Protein AF-T0ZG09-F1 (afdb_monomer_lite)

Structure (mmCI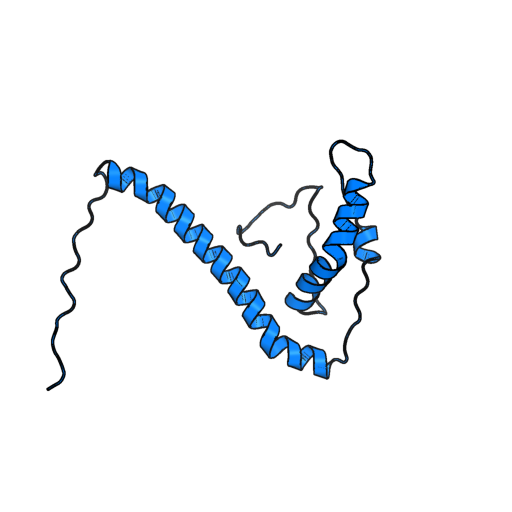F, N/CA/C/O backbone):
data_AF-T0ZG09-F1
#
_entry.id   AF-T0ZG09-F1
#
loop_
_atom_site.group_PDB
_atom_site.id
_atom_site.type_symbol
_atom_site.label_atom_id
_atom_site.label_alt_id
_atom_site.label_comp_id
_atom_site.label_asym_id
_atom_site.label_entity_id
_atom_site.label_seq_id
_atom_site.pdbx_PDB_ins_code
_atom_site.Cartn_x
_atom_site.Cartn_y
_atom_site.Cartn_z
_atom_site.occupancy
_atom_site.B_iso_or_equiv
_atom_site.auth_seq_id
_atom_site.auth_comp_id
_atom_site.auth_asym_id
_atom_site.auth_atom_id
_atom_site.pdbx_PDB_model_num
ATOM 1 N N . MET A 1 1 ? 2.123 -1.097 3.923 1.00 80.88 1 MET A N 1
ATOM 2 C CA . MET A 1 1 ? 0.689 -1.048 4.295 1.00 80.88 1 MET A CA 1
ATOM 3 C C . MET A 1 1 ? -0.042 -0.064 3.389 1.00 80.88 1 MET A C 1
ATOM 5 O O . MET A 1 1 ? 0.516 0.990 3.108 1.00 80.88 1 MET A O 1
ATOM 9 N N . LEU A 1 2 ? -1.264 -0.382 2.950 1.00 91.69 2 LEU A N 1
ATOM 10 C CA . LEU A 1 2 ? -2.169 0.599 2.340 1.00 91.69 2 LEU A CA 1
ATOM 11 C C . LEU A 1 2 ? -2.951 1.298 3.454 1.00 91.69 2 LEU A C 1
ATOM 13 O O . LEU A 1 2 ? -3.653 0.646 4.224 1.00 91.69 2 LEU A O 1
ATOM 17 N N . TRP A 1 3 ? -2.807 2.615 3.569 1.00 92.50 3 TRP A N 1
ATOM 18 C CA . TRP A 1 3 ? -3.477 3.371 4.622 1.00 92.50 3 TRP A CA 1
ATOM 19 C C . TRP A 1 3 ? -4.973 3.497 4.334 1.00 92.50 3 TRP A C 1
ATOM 21 O O . TRP A 1 3 ? -5.371 4.143 3.366 1.00 92.50 3 TRP A O 1
ATOM 31 N N . ALA A 1 4 ? -5.799 2.901 5.191 1.00 93.00 4 ALA A N 1
ATOM 32 C CA . ALA A 1 4 ? -7.252 2.956 5.072 1.00 93.00 4 ALA A CA 1
ATOM 33 C C . ALA A 1 4 ? -7.901 3.937 6.061 1.00 93.00 4 ALA A C 1
ATOM 35 O O . ALA A 1 4 ? -9.092 4.180 5.933 1.00 93.00 4 ALA A O 1
ATOM 36 N N . GLY A 1 5 ? -7.164 4.508 7.021 1.00 90.75 5 GLY A N 1
ATOM 37 C CA . GLY A 1 5 ? -7.696 5.224 8.192 1.00 90.75 5 GLY A CA 1
ATOM 38 C C . GLY A 1 5 ? -8.287 6.623 7.967 1.00 90.75 5 GLY A C 1
ATOM 39 O O . GLY A 1 5 ? -8.572 7.301 8.945 1.00 90.75 5 GLY A O 1
ATOM 40 N N . GLY A 1 6 ? -8.487 7.065 6.721 1.00 91.00 6 GLY A N 1
ATOM 41 C CA . GLY A 1 6 ? -8.992 8.412 6.414 1.00 91.00 6 GLY A CA 1
ATOM 42 C C . GLY A 1 6 ? -7.920 9.507 6.534 1.00 91.00 6 GLY A C 1
ATOM 43 O O . GLY A 1 6 ? -6.731 9.202 6.429 1.00 91.00 6 GLY A O 1
ATOM 44 N N . PRO A 1 7 ? -8.299 10.786 6.702 1.00 91.62 7 PRO A N 1
ATOM 45 C CA . PRO A 1 7 ? -7.342 11.865 6.936 1.00 91.62 7 PRO A CA 1
ATOM 46 C C . PRO A 1 7 ? -6.481 11.580 8.172 1.00 91.62 7 PRO A C 1
ATOM 48 O O . PRO A 1 7 ? -6.997 11.216 9.225 1.00 91.62 7 PRO A O 1
ATOM 51 N N . GLY A 1 8 ? -5.165 11.742 8.048 1.00 89.69 8 GLY A N 1
ATOM 52 C CA . GLY A 1 8 ? -4.225 11.474 9.132 1.00 89.69 8 GLY A CA 1
ATOM 53 C C . GLY A 1 8 ? -2.957 12.306 9.002 1.00 89.69 8 GLY A C 1
ATOM 54 O O . GLY A 1 8 ? -2.576 12.707 7.901 1.00 89.69 8 GLY A O 1
ATOM 55 N N . ALA A 1 9 ? -2.305 12.561 10.134 1.00 90.69 9 ALA A N 1
ATOM 56 C CA . ALA A 1 9 ? -0.990 13.185 10.177 1.00 90.69 9 ALA A CA 1
ATOM 57 C C . ALA A 1 9 ? 0.104 12.113 10.070 1.00 90.69 9 ALA A C 1
ATOM 59 O O . ALA A 1 9 ? -0.008 11.033 10.653 1.00 90.69 9 ALA A O 1
ATOM 60 N N . LEU A 1 10 ? 1.171 12.410 9.330 1.00 91.31 10 LEU A N 1
ATOM 61 C CA . LEU A 1 10 ? 2.337 11.535 9.226 1.00 91.31 10 LEU A CA 1
ATOM 62 C C . LEU A 1 10 ? 3.314 11.870 10.359 1.00 91.31 10 LEU A C 1
ATOM 64 O O . LEU A 1 10 ? 3.728 13.020 10.484 1.00 91.31 10 LEU A O 1
ATOM 68 N N . ASN A 1 11 ? 3.686 10.883 11.174 1.00 88.81 11 ASN A N 1
ATOM 69 C CA . ASN A 1 11 ? 4.721 11.064 12.196 1.00 88.81 11 ASN A CA 1
ATOM 70 C C . ASN A 1 11 ? 6.136 10.912 11.596 1.00 88.81 11 ASN A C 1
ATOM 72 O O . ASN A 1 11 ? 6.303 10.438 10.471 1.00 88.81 11 ASN A O 1
ATOM 76 N N . GLN A 1 12 ? 7.172 11.266 12.362 1.00 85.38 12 GLN A N 1
ATOM 77 C CA . GLN A 1 12 ? 8.573 11.223 11.917 1.00 85.38 12 GLN A CA 1
ATOM 78 C C . GLN A 1 12 ? 9.131 9.808 11.672 1.00 85.38 12 GLN A C 1
ATOM 80 O O . GLN A 1 12 ? 10.246 9.661 11.178 1.00 85.38 12 GLN A O 1
ATOM 85 N N . HIS A 1 13 ? 8.377 8.769 12.031 1.00 84.81 13 HIS A N 1
ATOM 86 C CA . HIS A 1 13 ? 8.776 7.367 11.896 1.00 84.81 13 HIS A CA 1
ATOM 87 C C . HIS A 1 13 ? 8.075 6.661 10.733 1.00 84.81 13 HIS A C 1
ATOM 89 O O . HIS A 1 13 ? 8.298 5.473 10.505 1.00 84.81 13 HIS A O 1
ATOM 95 N N . LEU A 1 14 ? 7.243 7.385 9.985 1.00 90.06 14 LEU A N 1
ATOM 96 C CA . LEU A 1 14 ? 6.531 6.873 8.830 1.00 90.06 14 LEU A CA 1
ATOM 97 C C . LEU A 1 14 ? 7.030 7.542 7.554 1.00 90.06 14 LEU A C 1
ATOM 99 O O . LEU A 1 14 ? 7.266 8.748 7.491 1.00 90.06 14 LEU A O 1
ATOM 103 N N . PHE A 1 15 ? 7.114 6.743 6.496 1.00 92.06 15 PHE A N 1
ATOM 104 C CA . PHE A 1 15 ? 7.359 7.228 5.148 1.00 92.06 15 PHE A CA 1
ATOM 105 C C . PHE A 1 15 ? 6.108 7.030 4.300 1.00 92.06 15 PHE A C 1
ATOM 107 O O . PHE A 1 15 ? 5.554 5.933 4.228 1.00 92.06 15 PHE A O 1
ATOM 114 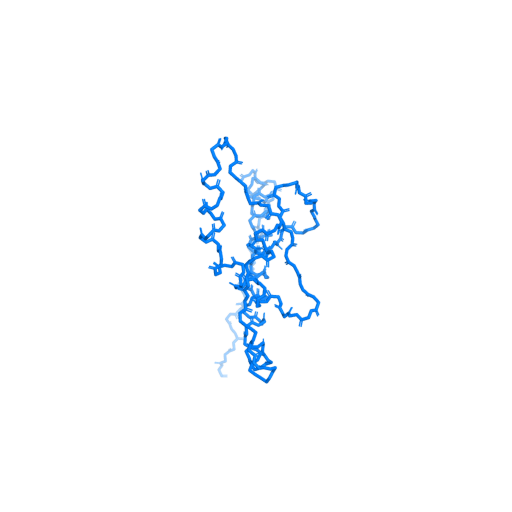N N . LYS A 1 16 ? 5.680 8.098 3.623 1.00 93.12 16 LYS A N 1
ATOM 115 C CA . LYS A 1 16 ? 4.672 8.019 2.567 1.00 93.12 16 LYS A CA 1
ATOM 116 C C . LYS A 1 16 ? 5.384 7.757 1.243 1.00 93.12 16 LYS A C 1
ATOM 118 O O . LYS A 1 16 ? 6.153 8.598 0.786 1.00 93.12 16 LYS A O 1
ATOM 123 N N . VAL A 1 17 ? 5.115 6.602 0.640 1.00 93.50 17 VAL A N 1
ATOM 124 C CA . VAL A 1 17 ? 5.656 6.216 -0.669 1.00 93.50 17 VAL A CA 1
ATOM 125 C C . VAL A 1 17 ? 4.544 6.327 -1.706 1.00 93.50 17 VAL A C 1
ATOM 127 O O . VAL A 1 17 ? 3.537 5.626 -1.620 1.00 93.50 17 VAL A O 1
ATOM 130 N N . THR A 1 18 ? 4.716 7.231 -2.666 1.00 93.19 18 THR A N 1
ATOM 131 C CA . THR A 1 18 ? 3.784 7.480 -3.775 1.00 93.19 18 THR A CA 1
ATOM 132 C C . THR A 1 18 ? 4.566 7.794 -5.044 1.00 93.19 18 THR A C 1
ATOM 134 O O . THR A 1 18 ? 5.706 8.248 -4.966 1.00 93.19 18 THR A O 1
ATOM 137 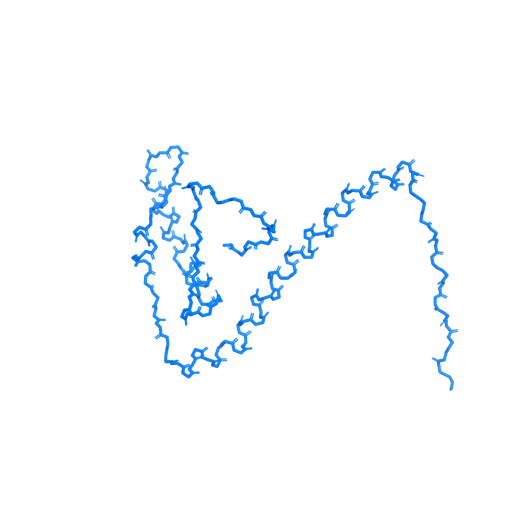N N . SER A 1 19 ? 3.953 7.585 -6.206 1.00 94.00 19 SER A N 1
ATOM 138 C CA . SER A 1 19 ? 4.527 7.938 -7.503 1.00 94.00 19 SER A CA 1
ATOM 139 C C . SER A 1 19 ? 3.467 8.595 -8.381 1.00 94.00 19 SER A C 1
ATOM 141 O O . SER A 1 19 ? 2.304 8.202 -8.332 1.00 94.00 19 SER A O 1
ATOM 143 N N . GLU A 1 20 ? 3.880 9.587 -9.171 1.00 95.25 20 GLU A N 1
ATOM 144 C CA . GLU A 1 20 ? 3.072 10.174 -10.252 1.00 95.25 20 GLU A CA 1
ATOM 145 C C . GLU A 1 20 ? 3.275 9.430 -11.581 1.00 95.25 20 GLU A C 1
ATOM 147 O O . GLU A 1 20 ? 2.456 9.530 -12.488 1.00 95.25 20 GLU A O 1
ATOM 152 N N . THR A 1 21 ? 4.370 8.674 -11.701 1.00 95.06 21 THR A N 1
ATOM 153 C CA . THR A 1 21 ? 4.776 7.993 -12.939 1.00 95.06 21 THR A CA 1
ATOM 154 C C . THR A 1 21 ? 4.348 6.531 -12.967 1.00 95.06 21 THR A C 1
ATOM 156 O O . THR A 1 21 ? 4.023 6.004 -14.028 1.00 95.06 21 THR A O 1
ATOM 159 N N . TYR A 1 22 ? 4.366 5.862 -11.813 1.00 96.62 22 TYR A N 1
ATOM 160 C CA . TYR A 1 22 ? 4.076 4.435 -11.698 1.00 96.62 22 TYR A CA 1
ATOM 161 C C . TYR A 1 22 ? 2.794 4.178 -10.906 1.00 96.62 22 TYR A C 1
ATOM 163 O O . TYR A 1 22 ? 2.501 4.907 -9.954 1.00 96.62 22 TYR A O 1
ATOM 171 N N . PRO A 1 23 ? 2.042 3.118 -11.249 1.00 96.38 23 PRO A N 1
ATOM 172 C CA . PRO A 1 23 ? 0.784 2.830 -10.586 1.00 96.38 23 PRO A CA 1
ATOM 173 C C . PRO A 1 23 ? 1.000 2.406 -9.130 1.00 96.38 23 PRO A C 1
ATOM 175 O O . PRO A 1 23 ? 2.010 1.801 -8.757 1.00 96.38 23 PRO A O 1
ATOM 178 N N . LYS A 1 24 ? -0.001 2.685 -8.290 1.00 95.56 24 LYS A N 1
ATOM 179 C CA . LYS A 1 24 ? 0.030 2.436 -6.840 1.00 95.56 24 LYS A CA 1
ATOM 180 C C . LYS A 1 24 ? 0.394 0.993 -6.485 1.00 95.56 24 LYS A C 1
ATOM 182 O O . LYS A 1 24 ? 1.151 0.780 -5.540 1.00 95.56 24 LYS A O 1
ATOM 187 N N . TRP A 1 25 ? -0.130 0.013 -7.225 1.00 96.94 25 TRP A N 1
ATOM 188 C CA . TRP A 1 25 ? 0.159 -1.403 -6.983 1.00 96.94 25 TRP A CA 1
ATOM 189 C C . TRP A 1 25 ? 1.646 -1.723 -7.175 1.00 96.94 25 TRP A C 1
ATOM 191 O O . TRP A 1 25 ? 2.205 -2.496 -6.402 1.00 96.94 25 TRP A O 1
ATOM 201 N N . PHE A 1 26 ? 2.307 -1.085 -8.144 1.00 97.06 26 PHE A N 1
ATOM 202 C CA . PHE A 1 26 ? 3.717 -1.314 -8.442 1.00 97.06 26 PHE A CA 1
ATOM 203 C C . PHE A 1 26 ? 4.604 -0.771 -7.320 1.00 97.06 26 PHE A C 1
ATOM 205 O O . PHE A 1 26 ? 5.472 -1.481 -6.816 1.00 97.06 26 PHE A O 1
ATOM 212 N N . CYS A 1 27 ? 4.317 0.443 -6.836 1.00 95.62 27 CYS A N 1
ATOM 213 C CA . CYS A 1 27 ? 4.987 0.992 -5.655 1.00 95.62 27 CYS A CA 1
ATOM 214 C C . CYS A 1 27 ? 4.734 0.135 -4.407 1.00 95.62 27 CYS A C 1
ATOM 216 O O . CYS A 1 27 ? 5.657 -0.135 -3.642 1.00 95.62 27 CYS A O 1
ATOM 218 N N . TYR A 1 28 ? 3.489 -0.303 -4.202 1.00 95.81 28 TYR A N 1
ATOM 219 C CA . TYR A 1 28 ? 3.108 -1.131 -3.062 1.00 95.81 28 TYR A CA 1
ATOM 220 C C . TYR A 1 28 ? 3.886 -2.450 -3.036 1.00 95.81 28 TYR A C 1
ATOM 222 O O . TYR A 1 28 ? 4.494 -2.768 -2.014 1.00 95.81 28 TYR A O 1
ATOM 230 N N . LEU A 1 29 ? 3.910 -3.188 -4.149 1.00 95.50 29 LEU A N 1
ATOM 231 C CA . LEU A 1 29 ? 4.642 -4.451 -4.247 1.00 95.50 29 LEU A CA 1
ATOM 232 C C . LEU A 1 29 ? 6.156 -4.245 -4.188 1.00 95.50 29 LEU A C 1
ATOM 234 O O . LEU A 1 29 ? 6.836 -5.032 -3.539 1.00 95.50 29 LEU A O 1
ATOM 238 N N . GLY A 1 30 ? 6.677 -3.159 -4.764 1.00 95.88 30 GLY A N 1
ATOM 239 C CA . GLY A 1 30 ? 8.086 -2.785 -4.629 1.00 95.88 30 GLY A CA 1
ATOM 240 C C . GLY A 1 30 ? 8.507 -2.593 -3.171 1.00 95.88 30 GLY A C 1
ATOM 241 O O . GLY A 1 30 ? 9.524 -3.128 -2.746 1.00 95.88 30 GLY A O 1
ATOM 242 N N . VAL A 1 31 ? 7.695 -1.903 -2.363 1.00 95.06 31 VAL A N 1
ATOM 243 C CA . VAL A 1 31 ? 7.962 -1.764 -0.920 1.00 95.06 31 VAL A CA 1
ATOM 244 C C . VAL A 1 31 ? 7.901 -3.115 -0.199 1.00 95.06 31 VAL A C 1
ATOM 246 O O . VAL A 1 31 ? 8.670 -3.325 0.732 1.00 95.06 31 VAL A O 1
ATOM 249 N N . HIS A 1 32 ? 7.012 -4.026 -0.611 1.00 94.69 32 HIS A N 1
ATOM 250 C CA . HIS A 1 32 ? 6.933 -5.367 -0.014 1.00 94.69 32 HIS A CA 1
ATOM 251 C C . HIS A 1 32 ? 8.138 -6.231 -0.371 1.00 94.69 32 HIS A C 1
ATOM 253 O O . HIS A 1 32 ? 8.619 -6.958 0.490 1.00 94.69 32 HIS A O 1
ATOM 259 N N . LEU A 1 33 ? 8.646 -6.115 -1.600 1.00 96.31 33 LEU A N 1
ATOM 260 C CA . LEU A 1 33 ? 9.846 -6.817 -2.048 1.00 96.31 33 LEU A CA 1
ATOM 261 C C . LEU A 1 33 ? 11.060 -6.484 -1.169 1.00 96.31 33 LEU A C 1
ATOM 263 O O . LEU A 1 33 ? 11.812 -7.378 -0.809 1.00 96.31 33 LEU A O 1
ATOM 267 N N . HIS A 1 34 ? 11.209 -5.214 -0.785 1.00 96.06 34 HIS A N 1
ATOM 268 C CA . HIS A 1 34 ? 12.325 -4.721 0.038 1.00 96.06 34 HIS A CA 1
ATOM 269 C C . HIS A 1 34 ? 12.035 -4.733 1.546 1.00 96.06 34 HIS A C 1
ATOM 271 O O . HIS A 1 34 ? 12.827 -4.231 2.344 1.00 96.06 34 HIS A O 1
ATOM 277 N N . LEU A 1 35 ? 10.882 -5.262 1.973 1.00 94.06 35 LEU A N 1
ATOM 278 C CA . LEU A 1 35 ? 10.440 -5.132 3.361 1.00 94.06 35 LEU A CA 1
ATOM 279 C C . LEU A 1 35 ? 11.354 -5.880 4.333 1.00 94.06 35 LEU A C 1
ATOM 281 O O . LEU A 1 35 ? 11.617 -5.374 5.424 1.00 94.06 35 LEU A O 1
ATOM 285 N N . ASP A 1 36 ? 11.846 -7.054 3.948 1.00 94.06 36 ASP A N 1
ATOM 286 C CA . ASP A 1 36 ? 12.752 -7.828 4.796 1.00 94.06 36 ASP A CA 1
ATOM 287 C C . ASP A 1 36 ? 14.117 -7.142 4.943 1.00 94.06 36 ASP A C 1
ATOM 289 O O . ASP A 1 36 ? 14.631 -7.060 6.061 1.00 94.06 36 ASP A O 1
ATOM 293 N N . ASP A 1 37 ? 14.629 -6.510 3.884 1.00 93.94 37 ASP A N 1
ATOM 294 C CA . ASP A 1 37 ? 15.840 -5.685 3.951 1.00 93.94 37 ASP A CA 1
ATOM 295 C C . ASP A 1 37 ? 15.641 -4.485 4.882 1.00 93.94 37 ASP A C 1
ATOM 297 O O . ASP A 1 37 ? 16.466 -4.214 5.759 1.00 93.94 37 ASP A O 1
ATOM 301 N N . PHE A 1 38 ? 14.503 -3.791 4.773 1.00 93.56 38 PHE A N 1
ATOM 302 C CA . PHE A 1 38 ? 14.168 -2.685 5.672 1.00 93.56 38 PHE A CA 1
ATOM 303 C C . PHE A 1 38 ? 14.078 -3.127 7.133 1.00 93.56 38 PHE A C 1
ATOM 305 O O . PHE A 1 38 ? 14.541 -2.408 8.024 1.00 93.56 38 PHE A O 1
ATOM 312 N N . ARG A 1 39 ? 13.512 -4.310 7.394 1.00 92.00 39 ARG A N 1
ATOM 313 C CA . ARG A 1 39 ? 13.451 -4.891 8.742 1.00 92.00 39 ARG A CA 1
ATOM 314 C C . ARG A 1 39 ? 14.844 -5.235 9.256 1.00 92.00 39 ARG A C 1
ATOM 316 O O . ARG A 1 39 ? 15.127 -4.951 10.418 1.00 92.00 39 ARG A O 1
ATOM 323 N N . HIS A 1 40 ? 15.714 -5.777 8.406 1.00 91.31 40 HIS A N 1
ATOM 324 C CA . HIS A 1 40 ? 17.095 -6.087 8.766 1.00 91.31 40 HIS A CA 1
ATOM 325 C C . HIS A 1 40 ? 17.894 -4.819 9.104 1.00 91.31 40 HIS A C 1
ATOM 327 O O . HIS A 1 40 ? 18.519 -4.745 10.161 1.00 91.31 40 HIS A O 1
ATOM 333 N N . ILE A 1 41 ? 17.793 -3.778 8.272 1.00 89.81 41 ILE A N 1
ATOM 334 C CA . ILE A 1 41 ? 18.414 -2.465 8.510 1.00 89.81 41 ILE A CA 1
ATOM 335 C C . ILE A 1 41 ? 17.918 -1.855 9.825 1.00 89.81 41 ILE A C 1
ATOM 337 O O . ILE A 1 41 ? 18.708 -1.318 10.604 1.00 89.81 41 ILE A O 1
ATOM 341 N N . ALA A 1 42 ? 16.609 -1.919 10.078 1.00 88.88 42 ALA A N 1
ATOM 342 C CA . ALA A 1 42 ? 16.031 -1.406 11.310 1.00 88.88 42 ALA A CA 1
ATOM 343 C C . ALA A 1 42 ? 16.535 -2.185 12.537 1.00 88.88 42 ALA A C 1
ATOM 345 O O . ALA A 1 42 ? 16.886 -1.559 13.533 1.00 88.88 42 ALA A O 1
ATOM 346 N N . ALA A 1 43 ? 16.623 -3.517 12.454 1.00 86.06 43 ALA A N 1
ATOM 347 C CA . ALA A 1 43 ? 17.099 -4.376 13.539 1.00 86.06 43 ALA A CA 1
ATOM 348 C C . ALA A 1 43 ? 18.602 -4.212 13.830 1.00 86.06 43 ALA A C 1
ATOM 350 O O . ALA A 1 43 ? 19.008 -4.252 14.988 1.00 86.06 43 ALA A O 1
ATOM 351 N N . GLY A 1 44 ? 19.425 -3.996 12.797 1.00 77.50 44 GLY A N 1
ATOM 352 C CA . GLY A 1 44 ? 20.876 -3.824 12.930 1.00 77.50 44 GLY A CA 1
ATOM 353 C C . GLY A 1 44 ? 21.297 -2.502 13.581 1.00 77.50 44 GLY A C 1
ATOM 354 O O . GLY A 1 44 ? 22.426 -2.371 14.056 1.00 77.50 44 GLY A O 1
ATOM 355 N N . LYS A 1 45 ? 20.399 -1.515 13.658 1.00 73.00 45 LYS A N 1
ATOM 356 C CA . LYS A 1 45 ? 20.644 -0.285 14.412 1.00 73.00 45 LYS A CA 1
ATOM 357 C C . LYS A 1 45 ? 20.320 -0.529 15.878 1.00 73.00 45 LYS A C 1
ATOM 359 O O . LYS A 1 45 ? 19.156 -0.464 16.263 1.00 73.00 45 LYS A O 1
ATOM 364 N N . ALA A 1 46 ? 21.364 -0.776 16.673 1.00 59.66 46 ALA A N 1
ATOM 365 C CA . ALA A 1 46 ? 21.347 -0.991 18.124 1.00 59.66 46 ALA A CA 1
ATOM 366 C C . ALA A 1 46 ? 20.798 0.222 18.911 1.00 59.66 46 ALA A C 1
ATOM 368 O O . ALA A 1 46 ? 21.499 0.896 19.659 1.00 59.66 46 ALA A O 1
ATOM 369 N N . THR A 1 47 ? 19.520 0.519 18.714 1.00 63.72 47 THR A N 1
ATOM 370 C CA . THR A 1 47 ? 18.742 1.534 19.416 1.00 63.72 47 THR A CA 1
ATOM 371 C C . THR A 1 47 ? 17.424 0.896 19.824 1.00 63.72 47 THR A C 1
ATOM 373 O O . THR A 1 47 ? 16.906 0.039 19.111 1.00 63.72 47 THR A O 1
ATOM 376 N N . THR A 1 48 ? 16.845 1.342 20.938 1.00 63.22 48 THR A N 1
ATOM 377 C CA . THR A 1 48 ? 15.543 0.876 21.452 1.00 63.22 48 THR A CA 1
ATOM 378 C C . THR A 1 48 ? 14.408 0.992 20.416 1.00 63.22 48 THR A C 1
ATOM 380 O O . THR A 1 48 ? 13.359 0.379 20.583 1.00 63.22 48 THR A O 1
ATOM 383 N N . MET A 1 49 ? 14.616 1.744 19.324 1.00 67.81 49 MET A N 1
ATOM 384 C CA . MET A 1 49 ? 13.667 1.898 18.227 1.00 67.81 49 MET A CA 1
ATOM 385 C C . MET A 1 49 ? 14.360 1.864 16.850 1.00 67.81 49 MET A C 1
ATOM 387 O O . MET A 1 49 ? 14.730 2.893 16.274 1.00 67.81 49 MET A O 1
ATOM 391 N N . GLY A 1 50 ? 14.534 0.654 16.315 1.00 77.62 50 GLY A N 1
ATOM 392 C CA . GLY A 1 50 ? 15.075 0.428 14.975 1.00 77.62 50 GLY A CA 1
ATOM 393 C C . GLY A 1 50 ? 14.310 1.200 13.896 1.00 77.62 50 GLY A C 1
ATOM 394 O O . GLY A 1 50 ? 13.080 1.211 13.881 1.00 77.62 50 GLY A O 1
ATOM 395 N N . HIS A 1 51 ? 15.027 1.864 12.988 1.00 87.62 51 HIS A N 1
ATOM 396 C CA . HIS A 1 51 ? 14.414 2.668 11.929 1.00 87.62 51 HIS A CA 1
ATOM 397 C C . HIS A 1 51 ? 15.241 2.663 10.639 1.00 87.62 51 HIS A C 1
ATOM 399 O O . HIS A 1 51 ? 16.478 2.694 10.646 1.00 87.62 51 HIS A O 1
ATOM 405 N N . ILE A 1 52 ? 14.545 2.730 9.507 1.00 90.81 52 ILE A N 1
ATOM 406 C CA . ILE A 1 52 ? 15.165 3.053 8.222 1.00 90.81 52 ILE A CA 1
ATOM 407 C C . ILE A 1 52 ? 15.204 4.572 8.024 1.00 90.81 52 ILE A C 1
ATOM 409 O O . ILE A 1 52 ? 14.408 5.326 8.577 1.00 90.81 52 ILE A O 1
ATOM 413 N N . GLN A 1 53 ? 16.166 5.029 7.237 1.00 91.12 53 GLN A N 1
ATOM 414 C CA . GLN A 1 53 ? 16.276 6.414 6.759 1.00 91.12 53 GLN A CA 1
ATOM 415 C C . GLN A 1 53 ? 15.830 6.524 5.301 1.00 91.12 53 GLN A C 1
ATOM 417 O O . GLN A 1 53 ? 15.839 5.529 4.581 1.00 91.12 53 GLN A O 1
ATOM 422 N N . ARG A 1 54 ? 15.534 7.749 4.848 1.00 91.38 54 ARG A N 1
ATOM 423 C CA . ARG A 1 54 ? 15.061 8.032 3.485 1.00 91.38 54 ARG A CA 1
ATOM 424 C C . ARG A 1 54 ? 15.961 7.456 2.386 1.00 91.38 54 ARG A C 1
ATOM 426 O O . ARG A 1 54 ? 15.429 6.988 1.390 1.00 91.38 54 ARG A O 1
ATOM 433 N N . HIS A 1 55 ? 17.284 7.464 2.558 1.00 93.19 55 HIS A N 1
ATOM 434 C CA . HIS A 1 55 ? 18.193 6.952 1.527 1.00 93.19 55 HIS A CA 1
ATOM 435 C C . HIS A 1 55 ? 17.983 5.456 1.244 1.00 93.19 55 HIS A C 1
ATOM 437 O O . HIS A 1 55 ? 18.002 5.075 0.085 1.00 93.19 55 HIS A O 1
ATOM 443 N N . HIS A 1 56 ? 17.622 4.639 2.242 1.00 93.69 56 HIS A N 1
ATOM 444 C CA . HIS A 1 56 ? 17.317 3.220 2.011 1.00 93.69 56 HIS A CA 1
ATOM 445 C C . HIS A 1 56 ? 16.114 3.024 1.072 1.00 93.69 56 HIS A C 1
ATOM 447 O O . HIS A 1 56 ? 16.070 2.044 0.339 1.00 93.69 56 HIS A O 1
ATOM 453 N N . LEU A 1 57 ? 15.149 3.958 1.044 1.00 94.00 57 LEU A N 1
ATOM 454 C CA . LEU A 1 57 ? 14.064 3.936 0.050 1.00 94.00 57 LEU A CA 1
ATOM 455 C C . LEU A 1 57 ? 14.575 4.291 -1.351 1.00 94.00 57 LEU A C 1
ATOM 457 O O . LEU A 1 57 ? 14.088 3.749 -2.336 1.00 94.00 57 LEU A O 1
ATOM 461 N N . THR A 1 58 ? 15.541 5.206 -1.446 1.00 92.75 58 THR A N 1
ATOM 462 C CA . THR A 1 58 ? 16.187 5.558 -2.717 1.00 92.75 58 THR A CA 1
ATOM 463 C C . THR A 1 58 ? 17.029 4.400 -3.252 1.00 92.75 58 THR A C 1
ATOM 465 O O . THR A 1 58 ? 17.074 4.202 -4.468 1.00 92.75 58 THR A O 1
ATOM 468 N N . ASP A 1 59 ? 17.674 3.641 -2.368 1.00 94.56 59 ASP A N 1
ATOM 469 C CA . ASP A 1 59 ? 18.550 2.516 -2.710 1.00 94.56 59 ASP A CA 1
ATOM 470 C C . ASP A 1 59 ? 17.764 1.247 -3.065 1.00 94.56 59 ASP A C 1
ATOM 472 O O . ASP A 1 59 ? 18.234 0.432 -3.857 1.00 94.56 59 ASP A O 1
ATOM 476 N N . ALA A 1 60 ? 16.532 1.123 -2.565 1.00 94.94 60 ALA A N 1
ATOM 477 C CA . ALA A 1 60 ? 15.577 0.071 -2.903 1.00 94.94 60 ALA A CA 1
ATOM 478 C C . ALA A 1 60 ? 15.070 0.198 -4.355 1.00 94.94 60 ALA A C 1
ATOM 480 O O . ALA A 1 60 ? 13.965 0.674 -4.632 1.00 94.94 60 ALA A O 1
ATOM 481 N N . LYS A 1 61 ? 15.906 -0.204 -5.318 1.00 95.38 61 LYS A N 1
ATOM 482 C CA . LYS A 1 61 ? 15.588 -0.147 -6.751 1.00 95.38 61 LYS A CA 1
ATOM 483 C C . LYS A 1 61 ? 14.571 -1.214 -7.153 1.00 95.38 61 LYS A C 1
ATOM 485 O O . LYS A 1 61 ? 14.508 -2.297 -6.577 1.00 95.38 61 LYS A O 1
ATOM 490 N N . LEU A 1 62 ? 13.802 -0.915 -8.196 1.00 95.06 62 LEU A N 1
ATOM 491 C CA . LEU A 1 62 ? 12.837 -1.833 -8.792 1.00 95.06 62 LEU A CA 1
ATOM 492 C C . LEU A 1 62 ? 13.064 -1.902 -10.302 1.00 95.06 62 LEU A C 1
ATOM 494 O O . LEU A 1 62 ? 13.234 -0.870 -10.953 1.00 95.06 62 LEU A O 1
ATOM 498 N N . ALA A 1 63 ? 13.065 -3.114 -10.853 1.00 95.06 63 ALA A N 1
ATOM 499 C CA . ALA A 1 63 ? 13.135 -3.311 -12.294 1.00 95.06 63 ALA A CA 1
ATOM 500 C C . ALA A 1 63 ? 11.835 -2.820 -12.940 1.00 95.06 63 ALA A C 1
ATOM 502 O O . ALA A 1 63 ? 10.747 -3.295 -12.610 1.00 95.06 63 ALA A O 1
ATOM 503 N N . VAL A 1 64 ? 11.948 -1.862 -13.858 1.00 96.06 64 VAL A N 1
ATOM 504 C CA . VAL A 1 64 ? 10.797 -1.299 -14.565 1.00 96.06 64 VAL A CA 1
ATOM 505 C C . VAL A 1 64 ? 10.545 -2.119 -15.831 1.00 96.06 64 VAL A C 1
ATOM 507 O O . VAL A 1 64 ? 11.420 -2.164 -16.699 1.00 96.06 64 VAL A O 1
ATOM 510 N N . PRO A 1 65 ? 9.379 -2.778 -15.965 1.00 95.25 65 PRO A N 1
ATOM 511 C CA . PRO A 1 65 ? 9.066 -3.539 -17.166 1.00 95.25 65 PRO A CA 1
ATOM 512 C C . PRO A 1 65 ? 8.792 -2.608 -18.361 1.00 95.25 65 PRO A C 1
ATOM 514 O O . PRO A 1 65 ? 8.481 -1.428 -18.175 1.00 95.25 65 PRO A O 1
ATOM 517 N N . PRO A 1 66 ? 8.822 -3.131 -19.601 1.00 97.75 66 PRO A N 1
ATOM 518 C CA . PRO A 1 66 ? 8.382 -2.380 -20.771 1.00 97.75 66 PRO A CA 1
ATOM 519 C C . PRO A 1 66 ? 6.965 -1.825 -20.587 1.00 97.75 66 PRO A C 1
ATOM 521 O O . PRO A 1 66 ? 6.087 -2.500 -20.045 1.00 97.75 66 PRO A O 1
ATOM 524 N N . ALA A 1 67 ? 6.711 -0.621 -21.102 1.00 97.19 67 ALA A N 1
ATOM 525 C CA . ALA A 1 67 ? 5.450 0.090 -20.878 1.00 97.19 67 ALA A CA 1
ATOM 526 C C . ALA A 1 67 ? 4.201 -0.712 -21.294 1.00 97.19 67 ALA A C 1
ATOM 528 O O . ALA A 1 67 ? 3.158 -0.603 -20.657 1.00 97.19 67 ALA A O 1
ATOM 529 N N . ALA A 1 68 ? 4.299 -1.534 -22.344 1.00 98.06 68 ALA A N 1
ATOM 530 C CA . ALA A 1 68 ? 3.203 -2.400 -22.774 1.00 98.06 68 ALA A CA 1
ATOM 531 C C . ALA A 1 68 ? 2.840 -3.454 -21.714 1.00 98.06 68 ALA A C 1
ATOM 533 O O . ALA A 1 68 ? 1.661 -3.638 -21.419 1.00 98.06 68 ALA A O 1
ATOM 534 N N . LEU A 1 69 ? 3.846 -4.088 -21.104 1.00 97.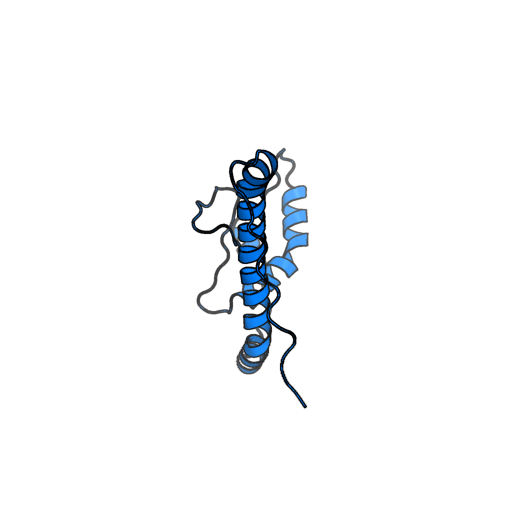69 69 LEU A N 1
ATOM 535 C CA . LEU A 1 69 ? 3.644 -5.063 -20.036 1.00 97.69 69 LEU A CA 1
ATOM 536 C C . LEU A 1 69 ? 3.116 -4.388 -18.770 1.00 97.69 69 LEU A C 1
ATOM 538 O O . LEU A 1 69 ? 2.193 -4.908 -18.152 1.00 97.69 69 LEU A O 1
ATOM 542 N N . LEU A 1 70 ? 3.654 -3.214 -18.418 1.00 97.75 70 LEU A N 1
ATOM 543 C CA . LEU A 1 70 ? 3.171 -2.460 -17.262 1.00 97.75 70 LEU A CA 1
ATOM 544 C C . LEU A 1 70 ? 1.677 -2.141 -17.397 1.00 97.75 70 LEU A C 1
ATOM 546 O O . LEU A 1 70 ? 0.927 -2.377 -16.458 1.00 97.75 70 LEU A O 1
ATOM 550 N N . ARG A 1 71 ? 1.236 -1.673 -18.575 1.00 97.81 71 ARG A N 1
ATOM 551 C CA . ARG A 1 71 ? -0.185 -1.404 -18.849 1.00 97.81 71 ARG A CA 1
ATOM 552 C C . ARG A 1 71 ? -1.043 -2.665 -18.798 1.00 97.81 71 ARG A C 1
ATOM 554 O O . ARG A 1 71 ? -2.124 -2.628 -18.228 1.00 97.81 71 ARG A O 1
ATOM 561 N N . ALA A 1 72 ? -0.573 -3.771 -19.374 1.00 98.19 72 ALA A N 1
ATOM 562 C CA . ALA A 1 72 ? -1.309 -5.033 -19.339 1.00 98.19 72 ALA A CA 1
ATOM 563 C C . ALA A 1 72 ? -1.480 -5.555 -17.901 1.00 98.19 72 ALA A C 1
ATOM 565 O O . ALA A 1 72 ? -2.565 -5.993 -17.530 1.00 98.19 72 ALA A O 1
ATOM 566 N N . ALA A 1 73 ? -0.431 -5.457 -17.080 1.00 97.94 73 ALA A N 1
ATOM 567 C CA . ALA A 1 73 ? -0.492 -5.813 -15.667 1.00 97.94 73 ALA A CA 1
ATOM 568 C C . ALA A 1 73 ? -1.408 -4.867 -14.877 1.00 97.94 73 ALA A C 1
ATOM 570 O O . ALA A 1 73 ? -2.157 -5.323 -14.017 1.00 97.94 73 ALA A O 1
ATOM 571 N N . ASP A 1 74 ? -1.385 -3.568 -15.182 1.00 98.06 74 ASP A N 1
ATOM 572 C CA . ASP A 1 74 ? -2.192 -2.556 -14.494 1.00 98.06 74 ASP A CA 1
ATOM 573 C C . ASP A 1 74 ? -3.696 -2.850 -14.565 1.00 98.06 74 ASP A C 1
ATOM 575 O O . ASP A 1 74 ? -4.378 -2.750 -13.548 1.00 98.06 74 ASP A O 1
ATOM 579 N N . VAL A 1 75 ? -4.186 -3.339 -15.713 1.00 98.31 75 VAL A N 1
ATOM 580 C CA . VAL A 1 75 ? -5.593 -3.747 -15.908 1.00 98.31 75 VAL A CA 1
ATOM 581 C C . VAL A 1 75 ? -6.057 -4.775 -14.867 1.00 98.31 75 VAL A C 1
ATOM 583 O O . VAL A 1 75 ? -7.224 -4.775 -14.484 1.00 98.31 75 VAL A O 1
ATOM 586 N N . VAL A 1 76 ? -5.156 -5.636 -14.388 1.00 98.06 76 VAL A N 1
ATOM 587 C CA . VAL A 1 76 ? -5.471 -6.694 -13.416 1.00 98.06 76 VAL A CA 1
ATOM 588 C C . VAL A 1 76 ? -5.105 -6.274 -11.993 1.00 98.06 76 VAL A C 1
ATOM 590 O O . VAL A 1 76 ? -5.875 -6.469 -11.056 1.00 98.06 76 VAL A O 1
ATOM 593 N N . MET A 1 77 ? -3.928 -5.679 -11.814 1.00 98.19 77 MET A N 1
ATOM 594 C CA . MET A 1 77 ? -3.362 -5.412 -10.492 1.00 98.19 77 MET A CA 1
ATOM 595 C C . MET A 1 77 ? -3.982 -4.190 -9.815 1.00 98.19 77 MET A C 1
ATOM 597 O O . MET A 1 77 ? -4.158 -4.195 -8.593 1.00 98.19 77 MET A O 1
ATOM 601 N N . ALA A 1 78 ? -4.326 -3.149 -10.579 1.00 97.69 78 ALA A N 1
ATOM 602 C CA . ALA A 1 78 ? -4.957 -1.953 -10.033 1.00 97.69 78 ALA A CA 1
ATOM 603 C C . ALA A 1 78 ? -6.292 -2.260 -9.326 1.00 97.69 78 ALA A C 1
ATOM 605 O O . ALA A 1 78 ? -6.394 -1.929 -8.139 1.00 97.69 78 ALA A O 1
ATOM 606 N N . PRO A 1 79 ? -7.278 -2.943 -9.956 1.00 98.12 79 PRO A N 1
ATOM 607 C CA . PRO A 1 79 ? -8.545 -3.230 -9.288 1.00 98.12 79 PRO A CA 1
ATOM 608 C C . PRO A 1 79 ? -8.366 -4.115 -8.051 1.00 98.12 79 PRO A C 1
ATOM 610 O O . PRO A 1 79 ? -8.980 -3.826 -7.029 1.00 98.12 79 PRO A O 1
ATOM 613 N N . MET A 1 80 ? -7.469 -5.108 -8.086 1.00 97.75 80 MET A N 1
ATOM 614 C CA . MET A 1 80 ? -7.191 -5.971 -6.929 1.00 97.75 80 MET A CA 1
ATOM 615 C C . MET A 1 80 ? -6.682 -5.184 -5.717 1.00 97.75 80 MET A C 1
ATOM 617 O O . MET A 1 80 ? -7.171 -5.353 -4.599 1.00 97.75 80 MET A O 1
ATOM 621 N N . ILE A 1 81 ? -5.697 -4.306 -5.922 1.00 96.69 81 ILE A N 1
ATOM 622 C CA . ILE A 1 81 ? -5.154 -3.473 -4.843 1.00 96.69 81 ILE A CA 1
ATOM 623 C C . ILE A 1 81 ? -6.196 -2.466 -4.343 1.00 96.69 81 ILE A C 1
ATOM 625 O O . ILE A 1 81 ? -6.262 -2.187 -3.141 1.00 96.69 81 ILE A O 1
ATOM 629 N N . ASP A 1 82 ? -7.021 -1.929 -5.239 1.00 96.62 82 ASP A N 1
ATOM 630 C CA . ASP A 1 82 ? -8.110 -1.034 -4.861 1.00 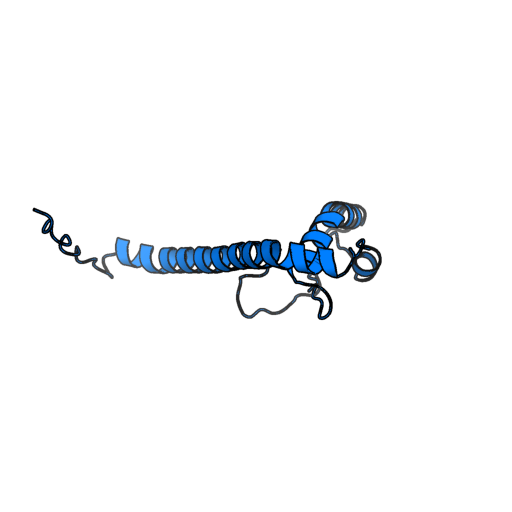96.62 82 ASP A CA 1
ATOM 631 C C . ASP A 1 82 ? -9.195 -1.752 -4.050 1.00 96.62 82 ASP A C 1
ATOM 633 O O . ASP A 1 82 ? -9.678 -1.187 -3.068 1.00 96.62 82 ASP A O 1
ATOM 637 N N . ASP A 1 83 ? -9.532 -2.995 -4.395 1.00 97.56 83 ASP A N 1
ATOM 638 C CA . ASP A 1 83 ? -10.454 -3.836 -3.627 1.00 97.56 83 ASP A CA 1
ATOM 639 C C . ASP A 1 83 ? -9.913 -4.145 -2.237 1.00 97.56 83 ASP A C 1
ATOM 641 O O . ASP A 1 83 ? -10.625 -3.957 -1.252 1.00 97.56 83 ASP A O 1
ATOM 645 N N . ILE A 1 84 ? -8.638 -4.526 -2.123 1.00 96.38 84 ILE A N 1
ATOM 646 C CA . ILE A 1 84 ? -7.993 -4.753 -0.820 1.00 96.38 84 ILE A CA 1
ATOM 647 C C . ILE A 1 84 ? -8.125 -3.510 0.067 1.00 96.38 84 ILE A C 1
ATOM 649 O O . ILE A 1 84 ? -8.465 -3.604 1.253 1.00 96.38 84 ILE A O 1
ATOM 653 N N . TRP A 1 85 ? -7.888 -2.326 -0.501 1.00 96.50 85 TRP A N 1
ATOM 654 C CA . TRP A 1 85 ? -8.041 -1.074 0.229 1.00 96.50 85 TRP A CA 1
ATOM 655 C C . TRP A 1 85 ? -9.505 -0.785 0.595 1.00 96.50 85 TRP A C 1
ATOM 657 O O . TRP A 1 85 ? -9.782 -0.479 1.757 1.00 96.50 85 TRP A O 1
ATOM 667 N N . ARG A 1 86 ? -10.448 -0.930 -0.348 1.00 97.62 86 ARG A N 1
ATOM 668 C CA . ARG A 1 86 ? -11.891 -0.732 -0.108 1.00 97.62 86 ARG A CA 1
ATOM 669 C C . ARG A 1 86 ? -12.411 -1.648 0.993 1.00 97.62 86 ARG A C 1
ATOM 671 O O . ARG A 1 86 ? -13.068 -1.171 1.917 1.00 97.62 86 ARG A O 1
ATOM 678 N N . LEU A 1 87 ? -12.072 -2.932 0.933 1.00 97.69 87 LEU A N 1
ATOM 679 C CA . LEU A 1 87 ? -12.451 -3.924 1.936 1.00 97.69 87 LEU A CA 1
ATOM 680 C C . LEU A 1 87 ? -11.858 -3.577 3.305 1.00 97.69 87 LEU A C 1
ATOM 682 O O . LEU A 1 87 ? -12.546 -3.687 4.317 1.00 97.69 87 LEU A O 1
ATOM 686 N N . SER A 1 88 ? -10.624 -3.065 3.349 1.00 96.81 88 SER A N 1
ATOM 687 C CA . SER A 1 88 ? -10.008 -2.584 4.595 1.00 96.81 88 SER A CA 1
ATOM 688 C C . SER A 1 88 ? -10.743 -1.372 5.186 1.00 96.81 88 SER A C 1
ATOM 690 O O . SER A 1 88 ? -10.865 -1.248 6.406 1.00 96.81 88 SER A O 1
ATOM 692 N N . VAL A 1 89 ? -11.245 -0.462 4.342 1.00 97.06 89 VAL A N 1
ATOM 693 C CA . VAL A 1 89 ? -12.091 0.662 4.778 1.00 97.06 89 VAL A CA 1
ATOM 694 C C . VAL A 1 89 ? -13.426 0.149 5.316 1.00 97.06 89 VAL A C 1
ATOM 696 O O . VAL A 1 89 ? -13.785 0.483 6.443 1.00 97.06 89 VAL A O 1
ATOM 699 N N . GLN A 1 90 ? -14.128 -0.691 4.553 1.00 97.94 90 GLN A N 1
ATOM 700 C CA . GLN A 1 90 ? -15.432 -1.242 4.936 1.00 97.94 90 GLN A CA 1
ATOM 701 C C . GLN A 1 90 ? -15.357 -2.061 6.224 1.00 97.94 90 GLN A C 1
ATOM 703 O O . GLN A 1 90 ? -16.159 -1.845 7.128 1.00 97.94 90 GLN A O 1
ATOM 708 N N . SER A 1 91 ? -14.366 -2.947 6.339 1.00 97.50 91 SER A N 1
ATOM 709 C CA . SER A 1 91 ? -14.143 -3.767 7.530 1.00 97.50 91 SER A CA 1
ATOM 710 C C . SER A 1 91 ? -13.990 -2.902 8.782 1.00 97.50 91 SER A C 1
ATOM 712 O O . SER A 1 91 ? -14.644 -3.155 9.794 1.00 97.50 91 SER A O 1
ATOM 714 N N . ARG A 1 92 ? -13.205 -1.819 8.701 1.00 95.94 92 ARG A N 1
ATOM 715 C CA . ARG A 1 92 ? -13.056 -0.883 9.818 1.00 95.94 92 ARG A CA 1
ATOM 716 C C . ARG A 1 92 ? -14.357 -0.146 10.128 1.00 95.94 92 ARG A C 1
ATOM 718 O O . ARG A 1 92 ? -14.710 -0.049 11.296 1.00 95.94 92 ARG A O 1
ATOM 725 N N . THR A 1 93 ? -15.074 0.342 9.116 1.00 96.56 93 THR A N 1
ATOM 726 C CA . THR A 1 93 ? -16.376 1.002 9.314 1.00 96.56 93 THR A CA 1
ATOM 727 C C . THR A 1 93 ? -17.371 0.072 10.010 1.00 96.56 93 THR A C 1
ATOM 729 O O . THR A 1 93 ? -18.028 0.487 10.961 1.00 96.56 93 THR A O 1
ATOM 732 N N . LEU A 1 94 ? -17.444 -1.194 9.590 1.00 98.12 94 LEU A N 1
ATOM 733 C CA . LEU A 1 94 ? -18.298 -2.207 10.211 1.00 98.12 94 LEU A CA 1
ATOM 734 C C . LEU A 1 94 ? -17.883 -2.496 11.656 1.00 98.12 94 LEU A C 1
ATOM 736 O O . LEU A 1 94 ? -18.747 -2.585 12.524 1.00 98.12 94 LEU A O 1
ATOM 740 N N . ALA A 1 95 ? -16.580 -2.595 11.934 1.00 97.44 95 ALA A N 1
ATOM 741 C CA . ALA A 1 95 ? -16.076 -2.773 13.293 1.00 97.44 95 ALA A CA 1
ATOM 742 C C . ALA A 1 95 ? -16.438 -1.581 14.194 1.00 97.44 95 ALA A C 1
ATOM 744 O O . ALA A 1 95 ? -16.976 -1.782 15.279 1.00 97.44 95 ALA A O 1
ATOM 745 N N . THR A 1 96 ? -16.237 -0.345 13.722 1.00 96.44 96 THR A N 1
ATOM 746 C CA . THR A 1 96 ? -16.625 0.868 14.458 1.00 96.44 96 THR A CA 1
ATOM 747 C C . THR A 1 96 ? -18.128 0.913 14.719 1.00 96.44 96 THR A C 1
ATOM 749 O O . THR A 1 96 ? -18.548 1.227 15.830 1.00 96.44 96 THR A O 1
ATOM 752 N N . LEU A 1 97 ? -18.945 0.573 13.719 1.00 96.88 97 LEU A N 1
ATOM 753 C CA . LEU A 1 97 ? -20.395 0.544 13.876 1.00 96.88 97 LEU A CA 1
ATOM 754 C C . LEU A 1 97 ? -20.827 -0.523 14.887 1.00 96.88 97 LEU A C 1
ATOM 756 O O . LEU A 1 97 ? -21.640 -0.237 15.761 1.00 96.88 97 LEU A O 1
ATOM 760 N N . ARG A 1 98 ? -20.252 -1.729 14.813 1.00 97.19 98 ARG A N 1
ATOM 761 C CA . ARG A 1 98 ? -20.483 -2.801 15.789 1.00 97.19 98 ARG A CA 1
ATOM 762 C C . ARG A 1 98 ? -20.160 -2.320 17.200 1.00 97.19 98 ARG A C 1
ATOM 764 O O . ARG A 1 98 ? -20.999 -2.459 18.082 1.00 97.19 98 ARG A O 1
ATOM 771 N N . ASP A 1 99 ? -1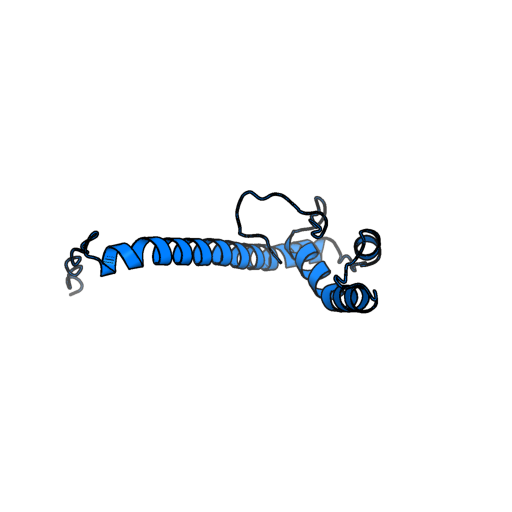8.978 -1.749 17.403 1.00 97.81 99 ASP A N 1
ATOM 772 C CA . ASP A 1 99 ? -18.514 -1.336 18.730 1.00 97.81 99 ASP A CA 1
ATOM 773 C C . ASP A 1 99 ? -19.361 -0.186 19.300 1.00 97.81 99 ASP A C 1
ATOM 775 O O . ASP A 1 99 ? -19.587 -0.126 20.507 1.00 97.81 99 ASP A O 1
ATOM 779 N N . ALA A 1 100 ? -19.896 0.686 18.439 1.00 96.00 100 ALA A N 1
ATOM 780 C CA . ALA A 1 100 ? -20.807 1.757 18.837 1.00 96.00 100 ALA A CA 1
ATOM 781 C C . ALA A 1 100 ? -22.235 1.264 19.141 1.00 96.00 100 ALA A C 1
ATOM 783 O O . ALA A 1 100 ? -22.890 1.786 20.045 1.00 96.00 100 ALA A O 1
ATOM 784 N N . LEU A 1 101 ? -22.740 0.286 18.382 1.00 96.50 101 LEU A N 1
ATOM 785 C CA . LEU A 1 101 ? -24.119 -0.195 18.508 1.00 96.50 101 LEU A CA 1
ATOM 786 C C . LEU A 1 101 ? -24.280 -1.284 19.565 1.00 96.50 101 LEU A C 1
ATOM 788 O O . LEU A 1 101 ? -25.304 -1.315 20.245 1.00 96.50 101 LEU A O 1
ATOM 792 N N . LEU A 1 102 ? -23.300 -2.174 19.720 1.00 96.50 102 LEU A N 1
ATOM 793 C CA . LEU A 1 102 ? -23.424 -3.346 20.583 1.00 96.50 102 LEU A CA 1
ATOM 794 C C . LEU A 1 102 ? -23.770 -2.985 22.041 1.00 96.50 102 LEU A C 1
ATOM 796 O O . LEU A 1 102 ? -24.708 -3.583 22.567 1.00 96.50 102 LEU A O 1
ATOM 800 N N . PRO A 1 103 ? -23.140 -1.978 22.685 1.00 96.12 103 PRO A N 1
ATOM 801 C CA . PRO A 1 103 ? -23.518 -1.580 24.042 1.00 96.12 103 PRO A CA 1
ATOM 802 C C . PRO A 1 103 ? -24.969 -1.091 24.144 1.00 96.12 103 PRO A C 1
ATOM 804 O O . PRO A 1 103 ? -25.658 -1.415 25.107 1.00 96.12 103 PRO A O 1
ATOM 807 N N . LYS A 1 104 ? -25.447 -0.355 23.132 1.00 95.19 104 LYS A N 1
ATOM 808 C CA . LYS A 1 104 ? -26.806 0.212 23.079 1.00 95.19 104 LYS A CA 1
ATOM 809 C C . LYS A 1 104 ? -27.881 -0.841 22.820 1.00 95.19 104 LYS A C 1
ATOM 811 O O . LYS A 1 104 ? -29.012 -0.710 23.280 1.00 95.19 104 LYS A O 1
ATOM 816 N N . LEU A 1 105 ? -27.533 -1.880 22.063 1.00 94.06 105 LEU A N 1
ATOM 817 C CA . LEU A 1 105 ? -28.398 -3.035 21.834 1.00 94.06 105 LEU A CA 1
ATOM 818 C C . LEU A 1 105 ? -28.516 -3.881 23.106 1.00 94.06 105 LEU A C 1
ATOM 820 O O . LEU A 1 105 ? -29.619 -4.257 23.488 1.00 94.06 105 LEU A O 1
ATOM 824 N N . VAL A 1 106 ? -27.394 -4.132 23.791 1.00 93.94 106 VAL A N 1
ATOM 825 C CA . VAL A 1 106 ? -27.366 -4.909 25.042 1.00 93.94 106 VAL A CA 1
ATOM 826 C C . VAL A 1 106 ? -28.075 -4.174 26.184 1.00 93.94 106 VAL A C 1
ATOM 828 O O . VAL A 1 106 ? -28.764 -4.812 26.975 1.00 93.94 106 VAL A O 1
ATOM 831 N N . SER A 1 107 ? -27.962 -2.845 26.262 1.00 95.12 107 SER A N 1
ATOM 832 C CA . SER A 1 107 ? -28.683 -2.042 27.261 1.00 95.12 107 SER A CA 1
ATOM 833 C C . SER A 1 107 ? -30.183 -1.897 26.972 1.00 95.12 107 SER A C 1
ATOM 835 O O . SER A 1 107 ? -30.930 -1.448 27.841 1.00 95.12 107 SER A O 1
ATOM 837 N N . GLY A 1 108 ? -30.634 -2.247 25.762 1.00 91.62 108 GLY A N 1
ATOM 838 C CA . GLY A 1 108 ? -32.008 -2.030 25.308 1.00 91.62 108 GLY A CA 1
ATOM 839 C C . GLY A 1 108 ? -32.345 -0.572 24.964 1.00 91.62 108 GLY A C 1
ATOM 840 O O . GLY A 1 108 ? -33.516 -0.275 24.718 1.00 91.62 108 GLY A O 1
ATOM 841 N N . GLU A 1 109 ? -31.349 0.324 24.922 1.00 93.88 109 GLU A N 1
ATOM 842 C CA . GLU A 1 109 ? -31.490 1.713 24.450 1.00 93.88 109 GLU A CA 1
ATOM 843 C C . GLU A 1 109 ? -31.936 1.753 22.980 1.00 93.88 109 GLU A C 1
ATOM 845 O O . GLU A 1 109 ? -32.751 2.589 22.594 1.00 93.88 109 GLU A O 1
ATOM 850 N N . ILE A 1 110 ? -31.438 0.816 22.165 1.00 89.81 110 ILE A N 1
ATOM 851 C CA . ILE A 1 110 ? -31.879 0.595 20.784 1.00 89.81 110 ILE A CA 1
ATOM 852 C C . ILE A 1 110 ? -32.631 -0.735 20.715 1.00 89.81 110 ILE A C 1
ATOM 854 O O . ILE A 1 110 ? -32.110 -1.774 21.120 1.00 89.81 110 ILE A O 1
ATOM 858 N N . ARG A 1 111 ? -33.845 -0.717 20.151 1.00 86.62 111 ARG A N 1
ATOM 859 C CA . ARG A 1 111 ? -34.643 -1.921 19.879 1.00 86.62 111 ARG A CA 1
ATOM 860 C C . ARG A 1 111 ? -34.627 -2.242 18.391 1.00 86.62 111 ARG A C 1
ATOM 862 O O . ARG A 1 111 ? -34.823 -1.359 17.562 1.00 86.62 111 ARG A O 1
ATOM 869 N N . VAL A 1 112 ? -34.421 -3.513 18.063 1.00 83.88 112 VAL A N 1
ATOM 870 C CA . VAL A 1 112 ? -34.473 -4.003 16.682 1.00 83.88 112 VAL A CA 1
ATOM 871 C C . VAL A 1 112 ? -35.883 -4.523 16.421 1.00 83.88 112 VAL A C 1
ATOM 873 O O . VAL A 1 112 ? -36.310 -5.489 17.051 1.00 83.88 112 VAL A O 1
ATOM 876 N N . HIS A 1 113 ? -36.622 -3.882 15.517 1.00 81.19 113 HIS A N 1
ATOM 877 C CA . HIS A 1 113 ? -37.864 -4.453 14.998 1.00 81.19 113 HIS A CA 1
ATOM 878 C C . HIS A 1 113 ? -37.503 -5.576 14.024 1.00 81.19 113 HIS A C 1
ATOM 880 O O . HIS A 1 113 ? -36.654 -5.377 13.154 1.00 81.19 113 HIS A O 1
ATOM 886 N N . GLN A 1 114 ? -38.104 -6.760 14.177 1.00 63.88 114 GLN A N 1
ATOM 887 C CA . GLN A 1 114 ? -37.928 -7.807 13.173 1.00 63.88 114 GLN A CA 1
ATOM 888 C C . GLN A 1 114 ? -38.512 -7.317 11.849 1.00 63.88 114 GLN A C 1
ATOM 890 O O . GLN A 1 114 ? -39.664 -6.891 11.803 1.00 63.88 114 GLN A O 1
ATOM 895 N N . ALA A 1 115 ? -37.704 -7.344 10.790 1.00 67.38 115 ALA A N 1
ATOM 896 C CA . ALA A 1 115 ? -38.203 -7.134 9.443 1.00 67.38 115 ALA A CA 1
ATOM 897 C C . ALA A 1 115 ? -39.094 -8.327 9.076 1.00 67.38 115 ALA A C 1
ATOM 899 O O . ALA A 1 115 ? -38.671 -9.476 9.219 1.00 67.38 115 ALA A O 1
ATOM 900 N N . GLU A 1 116 ? -40.322 -8.051 8.641 1.00 60.34 116 GLU A N 1
ATOM 901 C CA . GLU A 1 116 ? -41.233 -9.063 8.108 1.00 60.34 116 GLU A CA 1
ATOM 902 C C . GLU A 1 116 ? -40.549 -9.806 6.951 1.00 60.34 116 GLU A C 1
ATOM 904 O O . GLU A 1 116 ? -39.859 -9.199 6.127 1.00 60.34 116 GLU A O 1
ATOM 909 N N . SER A 1 117 ? -40.691 -11.133 6.913 1.00 58.81 117 SER A N 1
ATOM 910 C CA . SER A 1 117 ? -40.111 -11.966 5.860 1.00 58.81 117 SER A CA 1
ATOM 911 C C . SER A 1 117 ? -40.606 -11.489 4.495 1.00 58.81 117 SER A C 1
ATOM 913 O O . SER A 1 117 ? -41.808 -11.529 4.230 1.00 58.81 117 SER A O 1
ATOM 915 N N . LEU A 1 118 ? -39.689 -11.062 3.624 1.00 56.94 118 LEU A N 1
ATOM 916 C CA . LEU A 1 118 ? -39.988 -10.834 2.211 1.00 56.94 118 LEU A CA 1
ATOM 917 C C . LEU A 1 118 ? -40.570 -12.129 1.632 1.00 56.94 118 LEU A C 1
ATOM 919 O O . LEU A 1 118 ? -39.937 -13.181 1.697 1.00 56.94 118 LEU A O 1
ATOM 923 N N . GLY A 1 119 ? -41.816 -12.023 1.174 1.00 49.72 119 GLY A N 1
ATOM 924 C CA . GLY A 1 119 ? -42.720 -13.132 0.918 1.00 49.72 119 GLY A CA 1
ATOM 925 C C . GLY A 1 119 ? -42.198 -14.179 -0.059 1.00 49.72 119 GLY A C 1
ATOM 926 O O . GLY A 1 119 ? -41.662 -13.875 -1.122 1.00 49.72 119 GLY A O 1
ATOM 927 N N . ASP A 1 120 ? -42.453 -15.423 0.323 1.00 50.22 120 ASP A N 1
ATOM 928 C CA . ASP A 1 120 ? -42.633 -16.562 -0.562 1.00 50.22 120 ASP A CA 1
ATOM 929 C C . ASP A 1 120 ? -43.787 -16.239 -1.534 1.00 50.22 120 ASP A C 1
ATOM 931 O O . ASP A 1 120 ? -44.938 -16.099 -1.115 1.00 50.22 120 ASP A O 1
ATOM 935 N N . GLY A 1 121 ? -43.490 -15.988 -2.812 1.00 55.41 121 GLY A N 1
ATOM 936 C CA . GLY A 1 121 ? -44.519 -15.545 -3.756 1.00 55.41 121 GLY A CA 1
ATOM 937 C C . GLY A 1 121 ? -44.017 -15.162 -5.144 1.00 55.41 121 GLY A C 1
ATOM 938 O O . GLY A 1 121 ? -43.992 -13.980 -5.469 1.00 55.41 121 GLY A O 1
ATOM 939 N N . ALA A 1 122 ? -43.650 -16.176 -5.934 1.00 47.72 122 ALA A N 1
ATOM 940 C CA . ALA A 1 122 ? -43.612 -16.271 -7.408 1.00 47.72 122 ALA A CA 1
ATOM 941 C C . ALA A 1 122 ? -42.409 -17.161 -7.764 1.00 47.72 122 ALA A C 1
ATOM 943 O O . ALA A 1 122 ? -41.270 -16.801 -7.491 1.00 47.72 122 ALA A O 1
ATOM 944 N N . LEU A 1 123 ? -42.580 -18.362 -8.310 1.00 43.88 123 LEU A N 1
ATOM 945 C CA . LEU A 1 123 ? -43.107 -18.603 -9.652 1.00 43.88 123 LEU A CA 1
ATOM 946 C C . LEU A 1 123 ? -43.817 -19.967 -9.707 1.00 43.88 123 LEU A C 1
ATOM 948 O O . LEU A 1 123 ? -43.196 -21.002 -9.461 1.00 43.88 123 LEU A O 1
ATOM 952 N N . GLY A 1 124 ? -45.106 -19.933 -10.048 1.00 41.91 124 GLY A N 1
ATOM 953 C CA . GLY A 1 124 ? -45.788 -20.998 -10.784 1.00 41.91 124 GLY A CA 1
ATOM 954 C C . GLY A 1 124 ? -45.873 -20.623 -12.258 1.00 41.91 124 GLY A C 1
ATOM 955 O O . GLY A 1 124 ? -45.698 -19.417 -12.556 1.00 41.91 124 GLY A O 1
#

Foldseek 3Di:
DPDQPPDDDDDPQDDDDDDPVADPLQSVVLCVVCVVVQVVQQVPPPDPGRGDDPVVVVVSDDDDDPPVVRVVVCVPRVVVVVVVSVVVNVVVVVVVVCVVCVVCVVVVVDDDDDDDPPDPDDDD

Organism: NCBI:txid410659

Radius of gyration: 22.77 Å; chains: 1; bounding box: 67×34×50 Å

Secondary structure (DSSP, 8-state):
----SSS-PPPTT------SSS-HHHHHHHHHHTHHHHHHHHHHS-SSS----HHHHHH---PPPPHHHHHHHHHHHHHHHHHHHHHHHHHHHHHHHHHHHHHHHHTTSS--PPPPPPP-----

pLDDT: mean 89.22, std 13.16, range [41.91, 98.31]

Sequence (124 aa):
MLWAGGPGALNQHLFKVTSETYPKWFCYLGVHLHLDDFRHIAAGKATTMGHIQRHHLTDAKLAVPPAALLRAADVVMAPMIDDIWRLSVQSRTLATLRDALLPKLVSGEIRVHQAESLGDGALG